Protein AF-A0A353ZZQ7-F1 (afdb_monomer_lite)

Foldseek 3Di:
DVVLLCCCCVPVVHDPVDLVVVVVSCVVVVNDPVVSVCSVVCVCVVVVVVVVVVCVVVVPDDPPWDDPPNHDIDHCVVVVNDPVVSVVVVVVVVVVVPD

Sequence (99 aa):
MKTALFNAHFVEKKDIGNMDVLEEIGARLGLGFDFSRRLRGGDKEKHVQLALAMAEMYKIDETPTLIIAGNIMTNMHPFHHDADALRDNVITILKSIIK

Radius of gyration: 17.36 Å; chains: 1; bounding box: 39×25×45 Å

pLDDT: mean 95.38, std 3.15, range [70.44, 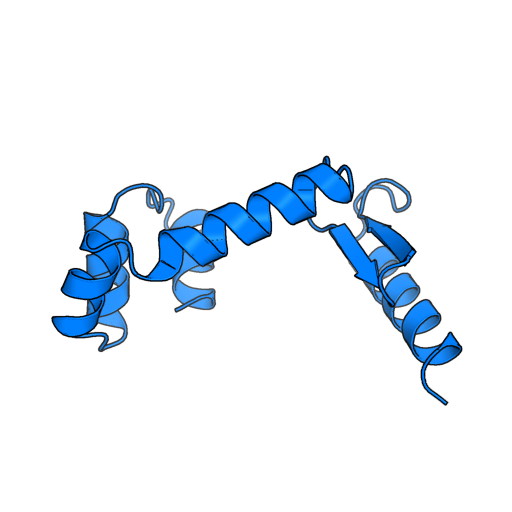98.0]

Secondary structure (DSSP, 8-state):
-HHHHHIIIIIS---TTSHHHHHHHHHHTT--HHHHHHHHTTTTHHHHHHHHHHHHHTT--SSSEEEETTTEEEESGGGTT-HHHHHHHHHHHHHHH--

Structure (mmCIF, N/CA/C/O backbone):
data_AF-A0A353ZZQ7-F1
#
_entry.id   AF-A0A353ZZQ7-F1
#
loop_
_atom_site.group_PDB
_atom_site.id
_atom_site.type_symbol
_atom_site.label_atom_id
_atom_site.label_alt_id
_atom_site.label_comp_id
_atom_site.label_asym_id
_atom_site.label_entity_id
_atom_site.label_seq_id
_atom_site.pdbx_PDB_ins_code
_atom_site.Cartn_x
_atom_site.Cartn_y
_atom_site.Cartn_z
_atom_site.occupancy
_atom_site.B_iso_or_equiv
_atom_site.auth_seq_id
_atom_site.auth_comp_id
_atom_site.auth_asym_id
_atom_site.auth_atom_id
_atom_site.pdbx_PDB_model_num
ATOM 1 N N . MET A 1 1 ? -1.015 -8.323 10.344 1.00 86.56 1 MET A N 1
ATOM 2 C CA . MET A 1 1 ? -1.919 -7.161 10.177 1.00 86.56 1 MET A CA 1
ATOM 3 C C . MET A 1 1 ? -2.341 -6.903 8.734 1.00 86.56 1 MET A C 1
ATOM 5 O O . MET A 1 1 ? -3.537 -6.828 8.520 1.00 86.56 1 MET A O 1
ATOM 9 N N . LYS A 1 2 ? -1.435 -6.826 7.742 1.00 93.44 2 LYS A N 1
ATOM 10 C CA . LYS A 1 2 ? -1.803 -6.546 6.332 1.00 93.44 2 LYS A CA 1
ATOM 11 C C . LYS A 1 2 ? -2.959 -7.413 5.809 1.00 93.44 2 LYS A C 1
ATOM 13 O O . LYS A 1 2 ? -3.997 -6.872 5.461 1.00 93.44 2 LYS A O 1
ATOM 18 N N . THR A 1 3 ? -2.825 -8.740 5.846 1.00 95.25 3 THR A N 1
ATOM 19 C CA . THR A 1 3 ? -3.883 -9.672 5.410 1.00 95.25 3 THR A CA 1
ATOM 20 C C . THR A 1 3 ? -5.210 -9.440 6.132 1.00 95.25 3 THR A C 1
ATOM 22 O O . THR A 1 3 ? -6.258 -9.484 5.505 1.00 95.25 3 THR A O 1
ATOM 25 N N . ALA A 1 4 ? -5.168 -9.133 7.433 1.00 96.00 4 ALA A N 1
ATOM 26 C CA . ALA A 1 4 ? -6.371 -8.853 8.212 1.00 96.00 4 ALA A CA 1
ATOM 27 C C . ALA A 1 4 ? -7.054 -7.547 7.779 1.00 96.00 4 ALA A C 1
ATOM 29 O O . ALA A 1 4 ? -8.274 -7.511 7.726 1.00 96.00 4 ALA A O 1
ATOM 30 N N . LEU A 1 5 ? -6.290 -6.510 7.415 1.00 96.62 5 LEU A N 1
ATOM 31 C CA . LEU A 1 5 ? -6.842 -5.260 6.877 1.00 96.62 5 LEU A CA 1
ATOM 32 C C . LEU A 1 5 ? -7.492 -5.475 5.505 1.00 96.62 5 LEU A C 1
ATOM 34 O O . LEU A 1 5 ? -8.616 -5.029 5.290 1.00 96.62 5 LEU A O 1
ATOM 38 N N . PHE A 1 6 ? -6.823 -6.203 4.601 1.00 96.06 6 PHE A N 1
ATOM 39 C CA . PHE A 1 6 ? -7.398 -6.551 3.297 1.00 96.06 6 PHE A CA 1
ATOM 40 C C . PHE A 1 6 ? -8.676 -7.381 3.455 1.00 96.06 6 PHE A C 1
ATOM 42 O O . PHE A 1 6 ? -9.680 -7.074 2.820 1.00 96.06 6 PHE A O 1
ATOM 49 N N . ASN A 1 7 ? -8.670 -8.386 4.337 1.00 97.38 7 ASN A N 1
ATOM 50 C CA . ASN A 1 7 ? -9.860 -9.185 4.617 1.00 97.38 7 ASN A CA 1
ATOM 51 C C . ASN A 1 7 ? -10.989 -8.331 5.208 1.00 97.38 7 ASN A C 1
ATOM 53 O O . ASN A 1 7 ? -12.114 -8.381 4.719 1.00 97.38 7 ASN A O 1
ATOM 57 N N . ALA A 1 8 ? -10.684 -7.507 6.214 1.00 97.38 8 ALA A N 1
ATOM 58 C CA . ALA A 1 8 ? -11.663 -6.639 6.857 1.00 97.38 8 ALA A CA 1
ATOM 59 C C . ALA A 1 8 ? -12.341 -5.704 5.845 1.00 97.38 8 ALA A C 1
ATOM 61 O O . ALA A 1 8 ? -13.563 -5.599 5.835 1.00 97.38 8 ALA A O 1
ATOM 62 N N . HIS A 1 9 ? -11.570 -5.077 4.955 1.00 97.38 9 HIS A N 1
ATOM 63 C CA . HIS A 1 9 ? -12.112 -4.143 3.974 1.00 97.38 9 HIS A CA 1
ATOM 64 C C . HIS A 1 9 ? -12.830 -4.838 2.809 1.00 97.38 9 HIS A C 1
ATOM 66 O O . HIS A 1 9 ? -13.989 -4.545 2.515 1.00 97.38 9 HIS A O 1
ATOM 72 N N . PHE A 1 10 ? -12.163 -5.777 2.134 1.00 97.00 10 PHE A N 1
ATOM 73 C CA . PHE A 1 10 ? -12.676 -6.340 0.885 1.00 97.00 10 PHE A CA 1
ATOM 74 C C . PHE A 1 10 ? -13.676 -7.479 1.094 1.00 97.00 10 PHE A C 1
ATOM 76 O O . PHE A 1 10 ? -14.592 -7.615 0.279 1.00 97.00 10 PHE A O 1
ATOM 83 N N . VAL A 1 11 ? -13.536 -8.259 2.172 1.00 97.50 11 VAL A N 1
ATOM 84 C CA . VAL A 1 11 ? -14.376 -9.433 2.459 1.00 97.50 11 VAL A CA 1
ATOM 85 C C . VAL A 1 11 ? -15.434 -9.101 3.507 1.00 97.50 11 VAL A C 1
ATOM 87 O O . VAL A 1 11 ? -16.621 -9.219 3.224 1.00 97.50 11 VAL A O 1
ATOM 90 N N . GLU A 1 12 ? -15.024 -8.633 4.689 1.00 97.31 12 GLU A N 1
ATOM 91 C CA . GLU A 1 12 ? -15.940 -8.342 5.808 1.00 97.31 12 GLU A CA 1
ATOM 92 C C . GLU A 1 12 ? -16.683 -7.001 5.651 1.00 97.31 12 GLU A C 1
ATOM 94 O O . GLU A 1 12 ? -17.596 -6.719 6.421 1.00 97.31 12 GLU A O 1
ATOM 99 N N . LYS A 1 13 ? -16.307 -6.175 4.660 1.00 97.44 13 LYS A N 1
ATOM 100 C CA . LYS A 1 13 ? -16.890 -4.848 4.374 1.00 97.44 13 LYS A CA 1
ATOM 101 C C . LYS A 1 13 ? -16.844 -3.872 5.558 1.00 97.44 13 LYS A C 1
ATOM 103 O O . LYS A 1 13 ? -17.704 -3.004 5.689 1.00 97.44 13 LYS A O 1
ATOM 108 N N . LYS A 1 14 ? -15.825 -3.989 6.411 1.00 97.31 14 LYS A N 1
ATOM 109 C CA . LYS A 1 14 ? -15.560 -3.052 7.507 1.00 97.31 14 LYS A CA 1
ATOM 110 C C . LYS A 1 14 ? -14.884 -1.776 6.999 1.00 97.31 14 LYS A C 1
ATOM 112 O O . LYS A 1 14 ? -14.056 -1.808 6.083 1.00 97.31 14 LYS A O 1
ATOM 117 N N . ASP A 1 15 ? -15.195 -0.658 7.649 1.00 97.31 15 ASP A N 1
ATOM 118 C CA . ASP A 1 15 ? -14.542 0.626 7.399 1.00 97.31 15 ASP A CA 1
ATOM 119 C C . ASP A 1 15 ? -13.171 0.686 8.088 1.00 97.31 15 ASP A C 1
ATOM 121 O O . ASP A 1 15 ? -13.061 0.938 9.286 1.00 97.31 15 ASP A O 1
ATOM 125 N N . ILE A 1 16 ? -12.111 0.458 7.313 1.00 96.06 16 ILE A N 1
ATOM 126 C CA . ILE A 1 16 ? -10.723 0.545 7.787 1.00 96.06 16 ILE A CA 1
ATOM 127 C C . ILE A 1 16 ? -10.185 1.987 7.844 1.00 96.06 16 ILE A C 1
ATOM 129 O O . ILE A 1 16 ? -9.021 2.179 8.189 1.00 96.06 16 ILE A O 1
ATOM 133 N N . GLY A 1 17 ? -11.002 2.993 7.514 1.00 94.62 17 GLY A N 1
ATOM 134 C CA . GLY A 1 17 ? -10.736 4.398 7.827 1.00 94.62 17 GLY A CA 1
ATOM 135 C C . GLY A 1 17 ? -11.086 4.760 9.274 1.00 94.62 17 GLY A C 1
ATOM 136 O O . GLY A 1 1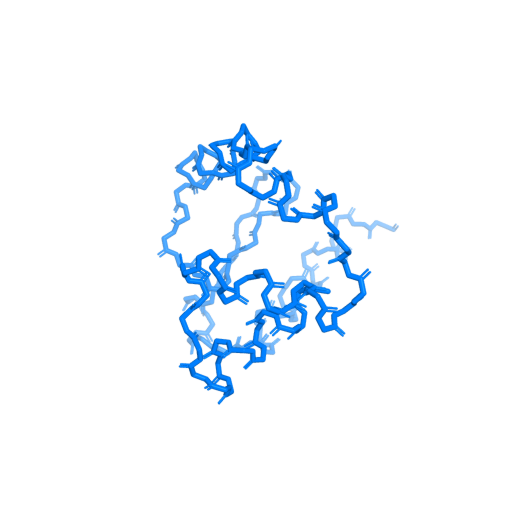7 ? -10.608 5.770 9.790 1.00 94.62 17 GLY A O 1
ATOM 137 N N . ASN A 1 18 ? -11.874 3.922 9.957 1.00 96.56 18 ASN A N 1
ATOM 138 C CA . ASN A 1 18 ? -12.242 4.109 11.353 1.00 96.56 18 ASN A CA 1
ATOM 139 C C . ASN A 1 18 ? -11.173 3.533 12.298 1.00 96.56 18 ASN A C 1
ATOM 141 O O . ASN A 1 18 ? -10.820 2.353 12.244 1.00 96.56 18 ASN A O 1
ATOM 145 N N . MET A 1 19 ? -10.689 4.367 13.217 1.00 95.25 19 MET A N 1
ATOM 146 C CA . MET A 1 19 ? -9.634 4.000 14.158 1.00 95.25 19 MET A CA 1
ATOM 147 C C . MET A 1 19 ? -10.043 2.883 15.127 1.00 95.25 19 MET A C 1
ATOM 149 O O . MET A 1 19 ? -9.222 2.021 15.427 1.00 95.25 19 MET A O 1
ATOM 153 N N . ASP A 1 20 ? -11.306 2.831 15.551 1.00 95.44 20 ASP A N 1
ATOM 154 C CA . ASP A 1 20 ? -11.795 1.789 16.460 1.00 95.44 20 ASP A CA 1
ATOM 155 C C . ASP A 1 20 ? -11.826 0.415 15.762 1.00 95.44 20 ASP A C 1
ATOM 157 O O . ASP A 1 20 ? -11.493 -0.604 16.367 1.00 95.44 20 ASP A O 1
ATOM 161 N N . VAL A 1 21 ? -12.123 0.383 14.455 1.00 96.31 21 VAL A N 1
ATOM 162 C CA . VAL A 1 21 ? -12.032 -0.839 13.630 1.00 96.31 21 VAL A CA 1
ATOM 163 C C . VAL A 1 21 ? -10.580 -1.308 13.515 1.00 96.31 21 VAL A C 1
ATOM 165 O O . VAL A 1 21 ? -10.297 -2.503 13.622 1.00 96.31 21 VAL A O 1
ATOM 168 N N . LEU A 1 22 ? -9.636 -0.384 13.322 1.00 96.31 22 LEU A N 1
ATOM 169 C CA . LEU A 1 22 ? -8.209 -0.713 13.265 1.00 96.31 22 LEU A CA 1
ATOM 170 C C . LEU A 1 22 ? -7.693 -1.271 14.600 1.00 96.31 22 LEU A C 1
ATOM 172 O O . LEU A 1 22 ? -6.888 -2.206 14.599 1.00 96.31 22 LEU A O 1
ATOM 176 N N . GLU A 1 23 ? -8.168 -0.740 15.727 1.00 95.56 23 GLU A N 1
ATOM 177 C CA . GLU A 1 23 ? -7.850 -1.244 17.066 1.00 95.56 23 GLU A CA 1
ATOM 178 C C . GLU A 1 23 ? -8.470 -2.615 17.340 1.00 95.56 23 GLU A C 1
ATOM 180 O O . GLU A 1 23 ? -7.772 -3.491 17.848 1.00 95.56 23 GLU A O 1
ATOM 185 N N . GLU A 1 24 ? -9.721 -2.851 16.934 1.00 95.25 24 GLU A N 1
ATOM 186 C CA . GLU A 1 24 ? -10.366 -4.170 17.016 1.00 95.25 24 GLU A CA 1
ATOM 187 C C . GLU A 1 24 ? -9.553 -5.231 16.249 1.00 95.25 24 GLU A C 1
ATOM 189 O O . GLU A 1 24 ? -9.263 -6.316 16.765 1.00 95.25 24 GLU A O 1
ATOM 194 N N . ILE A 1 25 ? -9.128 -4.905 15.021 1.00 95.69 25 ILE A N 1
ATOM 195 C CA . ILE A 1 25 ? -8.282 -5.778 14.195 1.00 95.69 25 ILE A CA 1
ATOM 196 C C . ILE A 1 25 ? -6.925 -6.008 14.870 1.00 95.69 25 ILE A C 1
ATOM 198 O O . ILE A 1 25 ? -6.430 -7.137 14.883 1.00 95.69 25 ILE A O 1
ATOM 202 N N . GLY A 1 26 ? -6.319 -4.959 15.434 1.00 95.25 26 GLY A N 1
ATOM 203 C CA . GLY A 1 26 ? -5.069 -5.057 16.182 1.00 95.25 26 GLY A CA 1
ATOM 204 C C . GLY A 1 26 ? -5.187 -6.005 17.375 1.00 95.25 26 GLY A C 1
ATOM 205 O O . GLY A 1 26 ? -4.400 -6.948 17.490 1.00 95.25 26 GLY A O 1
ATOM 206 N N . ALA A 1 27 ? -6.222 -5.830 18.196 1.00 94.44 27 ALA A N 1
ATOM 207 C CA . ALA A 1 27 ? -6.488 -6.653 19.370 1.00 94.44 27 ALA A CA 1
ATOM 208 C C . ALA A 1 27 ? -6.685 -8.134 19.008 1.00 94.44 27 ALA A C 1
ATOM 210 O O . ALA A 1 27 ? -6.070 -9.003 19.626 1.00 94.44 27 ALA A O 1
ATOM 211 N N . ARG A 1 28 ? -7.454 -8.437 17.948 1.00 93.56 28 ARG A N 1
ATOM 212 C CA . ARG A 1 28 ? -7.624 -9.809 17.423 1.00 93.56 28 ARG A CA 1
ATOM 213 C C . ARG A 1 28 ? -6.307 -10.470 17.008 1.00 93.56 28 ARG A C 1
ATOM 215 O O . ARG A 1 28 ? -6.200 -11.692 17.035 1.00 93.56 28 ARG A O 1
ATOM 222 N N . LEU A 1 29 ? -5.321 -9.675 16.599 1.00 94.69 29 LEU A N 1
ATOM 223 C CA . LEU A 1 29 ? -3.987 -10.137 16.215 1.00 94.69 29 LEU A CA 1
ATOM 224 C C . LEU A 1 29 ? -2.998 -10.172 17.390 1.00 94.69 29 LEU A C 1
ATOM 226 O O . LEU A 1 29 ? -1.818 -10.440 17.1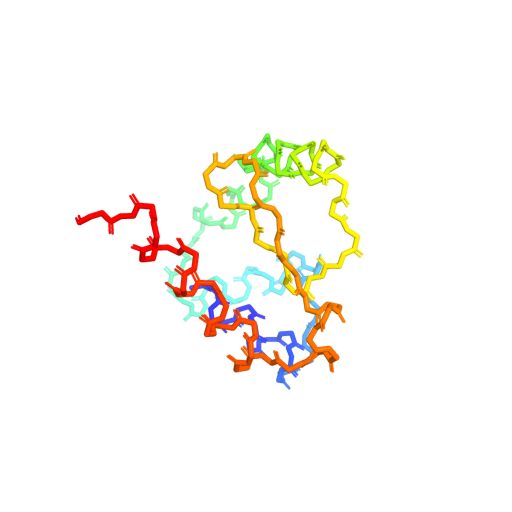72 1.00 94.69 29 LEU A O 1
ATOM 230 N N . GLY A 1 30 ? -3.449 -9.881 18.613 1.00 94.88 30 GLY A N 1
ATOM 231 C CA . GLY A 1 30 ? -2.595 -9.801 19.798 1.00 94.88 30 GLY A CA 1
ATOM 232 C C . GLY A 1 30 ? -1.754 -8.524 19.873 1.00 94.88 30 GLY A C 1
ATOM 233 O O . GLY A 1 30 ? -0.820 -8.452 20.671 1.00 94.88 30 GLY A O 1
ATOM 234 N N . LEU A 1 31 ? -2.061 -7.505 19.062 1.00 90.25 31 LEU A N 1
ATOM 235 C CA . LEU A 1 31 ? -1.441 -6.187 19.163 1.00 90.25 31 LEU A CA 1
ATOM 236 C C . LEU A 1 31 ? -2.130 -5.442 20.314 1.00 90.25 31 LEU A C 1
ATOM 238 O O . LEU A 1 31 ? -3.236 -4.933 20.167 1.00 90.25 31 LEU A O 1
ATOM 242 N N . GLY A 1 32 ? -1.508 -5.484 21.492 1.00 88.94 32 GLY A N 1
ATOM 243 C CA . GLY A 1 32 ? -2.063 -4.926 22.727 1.00 88.94 32 GLY A CA 1
ATOM 244 C C . GLY A 1 32 ? -2.072 -3.393 22.777 1.00 88.94 32 GLY A C 1
ATOM 245 O O . GLY A 1 32 ? -1.878 -2.711 21.776 1.00 88.94 32 GLY A O 1
ATOM 246 N N . PHE A 1 33 ? -2.235 -2.846 23.984 1.00 91.38 33 PHE A N 1
ATOM 247 C CA . PHE A 1 33 ? -2.401 -1.406 24.240 1.00 91.38 33 PHE A CA 1
ATOM 248 C C . PHE A 1 33 ? -1.358 -0.494 23.567 1.00 91.38 33 PHE A C 1
ATOM 250 O O . PHE A 1 33 ? -1.695 0.607 23.129 1.00 91.38 33 PHE A O 1
ATOM 257 N N . ASP A 1 34 ? -0.101 -0.938 23.450 1.00 94.69 34 ASP A N 1
ATOM 258 C CA . ASP A 1 34 ? 0.940 -0.141 22.790 1.00 94.69 34 ASP A CA 1
ATOM 259 C C . ASP A 1 34 ? 0.605 0.151 21.319 1.00 94.69 34 ASP A C 1
ATOM 261 O O . ASP A 1 34 ? 0.872 1.249 20.838 1.00 94.69 34 ASP A O 1
ATOM 265 N N . PHE A 1 35 ? -0.051 -0.780 20.619 1.00 95.00 35 PHE A N 1
ATOM 266 C CA . PHE A 1 35 ? -0.503 -0.554 19.249 1.00 95.00 35 PHE A CA 1
ATOM 267 C C . PHE A 1 35 ? -1.530 0.578 19.175 1.00 95.00 35 PHE A C 1
ATOM 269 O O . PHE A 1 35 ? -1.315 1.528 18.426 1.00 95.00 35 PHE A O 1
ATOM 276 N N . SER A 1 36 ? -2.593 0.518 19.983 1.00 94.44 36 SER A N 1
ATOM 277 C CA . SER A 1 36 ? -3.626 1.562 20.050 1.00 94.44 36 SER A CA 1
ATOM 278 C C . SER A 1 36 ? -3.017 2.924 20.377 1.00 94.44 36 SER A C 1
ATOM 280 O O . SER A 1 36 ? -3.264 3.911 19.686 1.00 94.44 36 SER A O 1
ATOM 282 N N . ARG A 1 37 ? -2.126 2.974 21.377 1.00 96.50 37 ARG A N 1
ATOM 283 C CA . ARG A 1 37 ? -1.423 4.203 21.765 1.00 96.50 37 ARG A CA 1
ATOM 284 C C . ARG A 1 37 ? -0.646 4.813 20.597 1.00 96.50 37 ARG A C 1
ATOM 286 O O . ARG A 1 37 ? -0.743 6.014 20.368 1.00 96.50 37 ARG A O 1
ATOM 293 N N . ARG A 1 38 ? 0.110 4.000 19.857 1.00 96.38 38 ARG A N 1
ATOM 294 C CA . ARG A 1 38 ? 0.949 4.453 18.734 1.00 96.38 38 ARG A CA 1
ATOM 295 C C . ARG A 1 38 ? 0.138 4.800 17.488 1.00 96.38 38 ARG A C 1
ATOM 297 O O . ARG A 1 38 ? 0.506 5.722 16.764 1.00 96.38 38 ARG A O 1
ATOM 304 N N . LEU A 1 39 ? -0.965 4.087 17.250 1.00 95.38 39 LEU A N 1
ATOM 305 C CA . LEU A 1 39 ? -1.912 4.388 16.179 1.00 95.38 39 LEU A CA 1
ATOM 306 C C . LEU A 1 39 ? -2.538 5.768 16.400 1.00 95.38 39 LEU A C 1
ATOM 308 O O . LEU A 1 39 ? -2.423 6.631 15.533 1.00 95.38 39 LEU A O 1
ATOM 312 N N . ARG A 1 40 ? -3.115 6.000 17.587 1.00 94.94 40 ARG A N 1
ATOM 313 C CA . ARG A 1 40 ? -3.709 7.295 17.962 1.00 94.94 40 ARG A CA 1
ATOM 314 C C . ARG A 1 40 ? -2.670 8.410 18.056 1.00 94.94 40 ARG A C 1
ATOM 316 O O . ARG A 1 40 ? -2.969 9.553 17.736 1.00 94.94 40 ARG A O 1
ATOM 323 N N . GLY A 1 41 ? -1.453 8.076 18.483 1.00 96.75 41 GLY A N 1
ATOM 324 C CA . GLY A 1 41 ? -0.334 9.010 18.597 1.00 96.75 41 GLY A CA 1
ATOM 325 C C . GLY A 1 41 ? 0.278 9.442 17.263 1.00 96.75 41 GLY A C 1
ATOM 326 O O . GLY A 1 41 ? 1.136 10.319 17.261 1.00 96.75 41 GLY A O 1
ATOM 327 N N . GLY A 1 42 ? -0.130 8.848 16.136 1.00 96.25 42 GLY A N 1
ATOM 328 C CA . GLY A 1 42 ? 0.381 9.242 14.825 1.00 96.25 42 GLY A CA 1
ATOM 329 C C . GLY A 1 42 ? 1.851 8.877 14.602 1.00 96.25 42 GLY A C 1
ATOM 330 O O . GLY A 1 42 ? 2.519 9.501 13.781 1.00 96.25 42 GLY A O 1
ATOM 331 N N . ASP A 1 43 ? 2.374 7.834 15.260 1.00 96.94 43 ASP A N 1
ATOM 332 C CA . ASP A 1 43 ? 3.787 7.408 15.175 1.00 96.94 43 ASP A CA 1
ATOM 333 C C . ASP A 1 43 ? 4.310 7.243 13.731 1.00 96.94 43 ASP A C 1
ATOM 335 O O . ASP A 1 43 ? 5.515 7.307 13.462 1.00 96.94 43 ASP A O 1
ATOM 339 N N . LYS A 1 44 ? 3.405 6.972 12.785 1.00 95.81 44 LYS A N 1
ATOM 340 C CA . LYS A 1 44 ? 3.705 6.770 11.364 1.00 95.81 44 LYS A CA 1
ATOM 341 C C . LYS A 1 44 ? 3.321 7.939 10.460 1.00 95.81 44 LYS A C 1
ATOM 343 O O . LYS A 1 44 ? 3.574 7.835 9.265 1.00 95.81 44 LYS A O 1
ATOM 348 N N . GLU A 1 45 ? 2.835 9.058 10.988 1.00 96.94 45 GLU A N 1
ATOM 349 C CA . GLU A 1 45 ? 2.412 10.224 10.200 1.00 96.94 45 GLU A CA 1
ATOM 350 C C . GLU A 1 45 ? 3.505 10.690 9.229 1.00 96.94 45 GLU A C 1
ATOM 352 O O . GLU A 1 45 ? 3.272 10.769 8.026 1.00 96.94 45 GLU A O 1
ATOM 357 N N . LYS A 1 46 ? 4.746 10.866 9.704 1.00 97.50 46 LYS A N 1
ATOM 358 C CA . LYS A 1 46 ? 5.879 11.246 8.836 1.00 97.50 46 LYS A CA 1
ATOM 359 C C . LYS A 1 46 ? 6.139 10.247 7.703 1.00 97.50 46 LYS A C 1
ATOM 361 O O . LYS A 1 46 ? 6.528 10.646 6.611 1.00 97.50 46 LYS A O 1
ATOM 366 N N . HIS A 1 47 ? 5.933 8.952 7.955 1.00 97.19 47 HIS A N 1
ATOM 367 C CA . HIS A 1 47 ? 6.106 7.923 6.927 1.00 97.19 47 HIS A CA 1
ATOM 368 C C . HIS A 1 47 ? 4.974 7.981 5.896 1.00 97.19 47 HIS A C 1
ATOM 370 O O . HIS A 1 47 ? 5.231 7.781 4.713 1.00 97.19 47 HIS A O 1
ATOM 376 N N . VAL A 1 48 ? 3.744 8.275 6.332 1.00 96.56 48 VAL A N 1
ATOM 377 C CA . VAL A 1 48 ? 2.592 8.476 5.441 1.00 96.56 48 VAL A CA 1
ATOM 378 C C . VAL A 1 48 ? 2.819 9.695 4.552 1.00 96.56 48 VAL A C 1
ATOM 380 O O . VAL A 1 48 ? 2.689 9.580 3.339 1.00 96.56 48 VAL A O 1
ATOM 383 N N . GLN A 1 49 ? 3.248 10.825 5.121 1.00 98.00 49 GLN A N 1
ATOM 384 C CA . GLN A 1 49 ? 3.547 12.034 4.345 1.00 98.00 49 GLN A CA 1
ATOM 385 C C . GLN A 1 49 ? 4.653 11.795 3.311 1.00 98.00 49 GLN A C 1
ATOM 387 O O . GLN A 1 49 ? 4.516 12.191 2.157 1.00 98.00 49 GLN A O 1
ATOM 392 N N . LEU A 1 50 ? 5.720 11.079 3.685 1.00 97.69 50 LEU A N 1
ATOM 393 C CA . LEU A 1 50 ? 6.771 10.698 2.740 1.00 97.69 50 LEU A CA 1
ATOM 394 C C . LEU A 1 50 ? 6.236 9.790 1.621 1.00 97.69 50 LEU A C 1
ATOM 396 O O . LEU A 1 50 ? 6.594 9.976 0.463 1.00 97.69 50 LEU A O 1
ATOM 400 N N . ALA A 1 51 ? 5.381 8.819 1.949 1.00 96.19 51 ALA A N 1
ATOM 401 C CA . ALA A 1 51 ? 4.776 7.938 0.954 1.00 96.19 51 ALA A CA 1
ATOM 402 C C . ALA A 1 51 ? 3.888 8.707 -0.038 1.00 96.19 51 ALA A C 1
ATOM 404 O O . ALA A 1 51 ? 3.978 8.457 -1.238 1.00 96.19 51 ALA A O 1
ATOM 405 N N . LEU A 1 52 ? 3.092 9.668 0.445 1.00 97.44 52 LEU A N 1
ATOM 406 C CA . LEU A 1 52 ? 2.267 10.539 -0.398 1.00 97.44 52 LEU A CA 1
ATOM 407 C C . LEU A 1 52 ? 3.127 11.431 -1.301 1.00 97.44 52 LEU A C 1
ATOM 409 O O . LEU A 1 52 ? 2.889 11.482 -2.504 1.00 97.44 52 LEU A O 1
ATOM 413 N N . ALA A 1 53 ? 4.175 12.050 -0.753 1.00 97.75 53 ALA A N 1
ATOM 414 C CA . ALA A 1 53 ? 5.106 12.867 -1.528 1.00 97.75 53 ALA A CA 1
ATOM 415 C C . ALA A 1 53 ? 5.834 12.052 -2.613 1.00 97.75 53 ALA A C 1
ATOM 417 O O . ALA A 1 53 ? 6.030 12.533 -3.726 1.00 97.75 53 ALA A O 1
ATOM 418 N N . MET A 1 54 ? 6.214 10.802 -2.321 1.00 96.06 54 MET A N 1
ATOM 419 C CA . MET A 1 54 ? 6.786 9.905 -3.331 1.00 96.06 54 MET A CA 1
ATOM 420 C C . MET A 1 54 ? 5.765 9.544 -4.413 1.00 96.06 54 MET A C 1
ATOM 422 O O . MET A 1 54 ? 6.111 9.560 -5.590 1.00 96.06 54 MET A O 1
ATOM 426 N N . ALA A 1 55 ? 4.517 9.241 -4.045 1.00 96.81 55 ALA A N 1
ATOM 427 C CA . ALA A 1 55 ? 3.468 8.940 -5.017 1.00 96.81 55 ALA A CA 1
ATOM 428 C C . ALA A 1 55 ? 3.211 10.124 -5.963 1.00 96.81 55 ALA A C 1
ATOM 430 O O . ALA A 1 55 ? 3.112 9.925 -7.172 1.00 96.81 55 ALA A O 1
ATOM 431 N N . GLU A 1 56 ? 3.191 11.350 -5.433 1.00 97.25 56 GLU A N 1
ATOM 432 C CA . GLU A 1 56 ? 3.076 12.580 -6.221 1.00 97.25 56 GLU A CA 1
ATOM 433 C C . GLU A 1 56 ? 4.297 12.803 -7.124 1.00 97.25 56 GLU A C 1
ATOM 435 O O . GLU A 1 56 ? 4.146 13.053 -8.319 1.00 97.25 56 GLU A O 1
ATOM 440 N N . MET A 1 57 ? 5.512 12.651 -6.584 1.00 96.94 57 MET A N 1
ATOM 441 C CA . MET A 1 57 ? 6.762 12.788 -7.341 1.00 96.94 57 MET A CA 1
ATOM 442 C C . MET A 1 57 ? 6.814 11.829 -8.533 1.00 96.94 57 MET A C 1
ATOM 444 O O . MET A 1 57 ? 7.212 12.219 -9.631 1.00 96.94 57 MET A O 1
ATOM 448 N N . TYR A 1 58 ? 6.392 10.582 -8.320 1.00 97.06 58 TYR A N 1
ATOM 449 C CA . TYR A 1 58 ? 6.288 9.586 -9.375 1.00 97.06 58 TYR A CA 1
ATOM 450 C C . TYR A 1 58 ? 5.022 9.742 -10.221 1.00 97.06 58 TYR A C 1
ATOM 452 O O . TYR A 1 58 ? 4.915 9.048 -11.215 1.00 97.06 58 TYR A O 1
ATOM 460 N N . LYS A 1 59 ? 4.091 10.650 -9.904 1.00 96.31 59 LYS A N 1
ATOM 461 C CA . LYS A 1 59 ? 2.810 10.823 -10.614 1.00 96.31 59 LYS A CA 1
ATOM 462 C C . LYS A 1 59 ? 1.992 9.528 -10.700 1.00 96.31 59 LYS A C 1
ATOM 464 O O . LYS A 1 59 ? 1.446 9.204 -11.749 1.00 96.31 59 LYS A O 1
ATOM 469 N N . ILE A 1 60 ? 1.936 8.780 -9.602 1.00 96.31 60 ILE A N 1
ATOM 470 C CA . ILE A 1 60 ? 1.126 7.563 -9.514 1.00 96.31 60 ILE A CA 1
ATOM 471 C C . ILE A 1 60 ? -0.356 7.952 -9.537 1.00 96.31 60 ILE A C 1
ATOM 473 O O . ILE A 1 60 ? -0.816 8.683 -8.661 1.00 96.31 60 ILE A O 1
ATOM 477 N N . ASP A 1 61 ? -1.098 7.441 -10.515 1.00 94.38 61 ASP A N 1
ATOM 478 C CA . ASP A 1 61 ? -2.522 7.715 -10.738 1.00 94.38 61 ASP A CA 1
ATOM 479 C C . ASP A 1 61 ? -3.425 6.487 -10.535 1.00 94.38 61 ASP A C 1
ATOM 481 O O . ASP A 1 61 ? -4.632 6.630 -10.340 1.00 94.38 61 ASP A O 1
ATOM 485 N N . GLU A 1 62 ? -2.851 5.284 -10.505 1.00 93.75 62 GLU A N 1
ATOM 486 C CA . GLU A 1 62 ? -3.579 4.043 -10.259 1.00 93.75 62 GLU A CA 1
ATOM 487 C C . GLU A 1 62 ? -2.829 3.065 -9.344 1.00 93.75 62 GLU A C 1
ATOM 489 O O . GLU A 1 62 ? -1.628 3.182 -9.074 1.00 93.75 62 GLU A O 1
ATOM 494 N N . THR A 1 63 ? -3.556 2.053 -8.866 1.00 93.19 63 THR A N 1
ATOM 495 C CA . THR A 1 63 ? -2.985 0.946 -8.093 1.00 93.19 63 THR A CA 1
ATOM 496 C C . THR A 1 63 ? -3.398 -0.405 -8.684 1.00 93.19 63 THR A C 1
ATOM 498 O O . THR A 1 63 ? -4.535 -0.534 -9.138 1.00 93.19 63 THR A O 1
ATOM 501 N N . PRO A 1 64 ? -2.523 -1.430 -8.627 1.00 93.81 64 PRO A N 1
ATOM 502 C CA . PRO A 1 64 ? -1.110 -1.368 -8.252 1.00 93.81 64 PRO A CA 1
ATOM 503 C C . PRO A 1 64 ? -0.235 -0.673 -9.314 1.00 93.81 64 PRO A C 1
ATOM 505 O O . PRO A 1 64 ? -0.385 -0.904 -10.509 1.00 93.81 64 PRO A O 1
ATOM 508 N N . THR A 1 65 ? 0.735 0.112 -8.838 1.00 96.12 65 THR A N 1
ATOM 509 C CA . THR A 1 65 ? 1.838 0.691 -9.625 1.00 96.12 65 THR A CA 1
ATOM 510 C C . THR A 1 65 ? 3.159 0.299 -8.969 1.00 96.12 65 THR A C 1
ATOM 512 O O . THR A 1 65 ? 3.283 0.348 -7.742 1.00 96.12 65 THR A O 1
ATOM 515 N N . LEU A 1 66 ? 4.150 -0.099 -9.767 1.00 96.94 66 LEU A N 1
ATOM 516 C CA . LEU A 1 66 ? 5.496 -0.441 -9.319 1.00 96.94 66 LEU A CA 1
ATOM 517 C C . LEU A 1 66 ? 6.519 0.516 -9.926 1.00 96.94 66 LEU A C 1
ATOM 519 O O . LEU A 1 66 ? 6.536 0.739 -11.135 1.00 96.94 66 LEU A O 1
ATOM 523 N N . ILE A 1 67 ? 7.417 1.012 -9.073 1.00 96.56 67 ILE A N 1
ATOM 524 C CA . ILE A 1 67 ? 8.625 1.732 -9.474 1.00 96.56 67 ILE A CA 1
ATOM 525 C C . ILE A 1 67 ? 9.825 0.812 -9.235 1.00 96.56 67 ILE A C 1
ATOM 527 O O . ILE A 1 67 ? 10.139 0.463 -8.097 1.00 96.56 67 ILE A O 1
ATOM 531 N N . ILE A 1 68 ? 10.494 0.404 -10.307 1.00 96.00 68 ILE A N 1
ATOM 532 C CA . ILE A 1 68 ? 11.632 -0.516 -10.306 1.00 96.00 68 ILE A CA 1
ATOM 533 C C . ILE A 1 68 ? 12.905 0.286 -10.595 1.00 96.00 68 ILE A C 1
ATOM 535 O O . ILE A 1 68 ? 12.917 1.152 -11.468 1.00 96.00 68 ILE A O 1
ATOM 539 N N . ALA A 1 69 ? 13.968 0.029 -9.825 1.00 94.00 69 ALA A N 1
ATOM 540 C CA . ALA A 1 69 ? 15.260 0.728 -9.910 1.00 94.00 69 ALA A CA 1
ATOM 541 C C . ALA A 1 69 ? 15.182 2.271 -9.813 1.00 94.00 69 ALA A C 1
ATOM 543 O O . ALA A 1 69 ? 16.115 2.976 -10.184 1.00 94.00 69 ALA A O 1
ATOM 544 N N . GLY A 1 70 ? 14.075 2.806 -9.288 1.00 93.75 70 GLY A N 1
ATOM 545 C CA . GLY A 1 70 ? 13.853 4.243 -9.115 1.00 93.75 70 GLY A CA 1
ATOM 546 C C . GLY A 1 70 ? 13.503 5.009 -10.395 1.00 93.75 70 GLY A C 1
ATOM 547 O O . GLY A 1 70 ? 13.184 6.191 -10.292 1.00 93.75 70 GLY A O 1
ATOM 548 N N . ASN A 1 71 ? 13.532 4.371 -11.571 1.00 94.50 71 ASN A N 1
ATOM 549 C CA . ASN A 1 71 ? 13.342 5.030 -12.868 1.00 94.50 71 ASN A CA 1
ATOM 550 C C . ASN A 1 71 ? 12.439 4.275 -13.862 1.00 94.50 71 ASN A C 1
ATOM 552 O O . ASN A 1 71 ? 12.108 4.836 -14.903 1.00 94.50 71 ASN A O 1
ATOM 556 N N . ILE A 1 72 ? 12.037 3.034 -13.576 1.00 95.81 72 ILE A N 1
ATOM 557 C CA . ILE A 1 72 ? 11.126 2.257 -14.427 1.00 95.81 72 ILE A CA 1
ATOM 558 C C . ILE A 1 72 ? 9.771 2.175 -13.734 1.00 95.81 72 ILE A C 1
ATOM 560 O O . ILE A 1 72 ? 9.661 1.569 -12.672 1.00 95.81 72 ILE A O 1
ATOM 564 N N . MET A 1 73 ? 8.737 2.756 -14.334 1.00 96.06 73 MET A N 1
ATOM 565 C CA . MET A 1 73 ? 7.362 2.638 -13.854 1.00 96.06 73 MET A CA 1
ATOM 566 C C . MET A 1 73 ? 6.591 1.611 -14.682 1.00 96.06 73 MET A C 1
ATOM 568 O O . MET A 1 73 ? 6.670 1.610 -15.908 1.00 96.06 73 MET A O 1
ATOM 572 N N . THR A 1 74 ? 5.812 0.763 -14.015 1.00 96.19 74 THR A N 1
ATOM 573 C CA . THR A 1 74 ? 4.829 -0.122 -14.650 1.00 96.19 74 THR A CA 1
ATOM 574 C C . THR A 1 74 ? 3.600 -0.265 -13.755 1.00 96.19 74 THR A C 1
ATOM 576 O O . THR A 1 74 ? 3.716 -0.280 -12.529 1.00 96.19 74 THR A O 1
ATOM 579 N N . ASN A 1 75 ? 2.420 -0.328 -14.354 1.00 96.38 75 ASN A N 1
ATOM 580 C CA . ASN A 1 75 ? 1.126 -0.380 -13.679 1.00 96.38 75 ASN A CA 1
ATOM 581 C C . ASN A 1 75 ? 0.157 -1.269 -14.481 1.00 96.38 75 ASN A C 1
ATOM 583 O O . ASN A 1 75 ? 0.577 -1.946 -15.420 1.00 96.38 75 ASN A O 1
ATOM 587 N N . MET A 1 76 ? -1.112 -1.342 -14.085 1.00 94.81 76 MET A N 1
ATOM 588 C CA . MET A 1 76 ? -2.080 -2.264 -14.691 1.00 94.81 76 MET A CA 1
ATOM 589 C C . MET A 1 76 ? -2.611 -1.799 -16.048 1.00 94.81 76 MET A C 1
ATOM 591 O O . MET A 1 76 ? -3.032 -2.637 -16.849 1.00 94.81 76 MET A O 1
ATOM 595 N N . HIS A 1 77 ? -2.610 -0.492 -16.306 1.00 94.25 77 HIS A N 1
ATOM 596 C CA . HIS A 1 77 ? -3.273 0.106 -17.459 1.00 94.25 77 HIS A CA 1
ATOM 597 C C . HIS A 1 77 ? -2.831 -0.480 -18.817 1.00 94.25 77 HI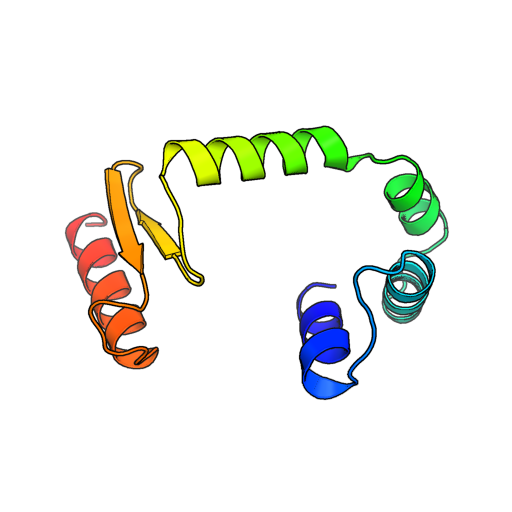S A C 1
ATOM 599 O O . HIS A 1 77 ? -3.700 -0.872 -19.600 1.00 94.25 77 HIS A O 1
ATOM 605 N N . PRO A 1 78 ? -1.523 -0.653 -19.112 1.00 94.31 78 PRO A N 1
ATOM 606 C CA . PRO A 1 78 ? -1.060 -1.221 -20.382 1.00 94.31 78 PRO A CA 1
ATOM 607 C C . PRO A 1 78 ? -1.454 -2.687 -20.587 1.00 94.31 78 PRO A C 1
ATOM 609 O O . PRO A 1 78 ? -1.411 -3.180 -21.710 1.00 94.31 78 PRO A O 1
ATOM 612 N N . PHE A 1 79 ? -1.818 -3.383 -19.509 1.00 95.12 79 PHE A N 1
ATOM 613 C CA . PHE A 1 79 ? -2.164 -4.802 -19.514 1.00 95.12 79 PHE A CA 1
ATOM 614 C C . PHE A 1 79 ? -3.674 -5.033 -19.439 1.00 95.12 79 PHE A C 1
ATOM 616 O O . PHE A 1 79 ? -4.100 -6.132 -19.104 1.00 95.12 79 PHE A O 1
ATOM 623 N N . HIS A 1 80 ? -4.500 -4.012 -19.702 1.00 94.81 80 HIS A N 1
ATOM 624 C CA . HIS A 1 80 ? -5.962 -4.106 -19.599 1.00 94.81 80 HIS A CA 1
ATOM 625 C C . HIS A 1 80 ? -6.437 -4.668 -18.247 1.00 94.81 80 HIS A C 1
ATOM 627 O O . HIS A 1 80 ? -7.436 -5.381 -18.175 1.00 94.81 80 HIS A O 1
ATOM 633 N N . HIS A 1 81 ? -5.709 -4.340 -17.174 1.00 92.44 81 HIS A N 1
ATOM 634 C CA . HIS A 1 81 ? -5.941 -4.848 -15.820 1.00 92.44 81 HIS A CA 1
ATOM 635 C C . HIS A 1 81 ? -5.783 -6.374 -15.648 1.00 92.44 81 HIS A C 1
ATOM 637 O O . HIS A 1 81 ? -6.320 -6.948 -14.700 1.00 92.44 81 HIS A O 1
ATOM 643 N N . ASP A 1 82 ? -4.992 -7.024 -16.507 1.00 95.81 82 ASP A N 1
ATOM 644 C CA . ASP A 1 82 ? -4.521 -8.397 -16.316 1.00 95.81 82 ASP A CA 1
ATOM 645 C C . ASP A 1 82 ? -3.335 -8.436 -15.330 1.00 95.81 82 ASP A C 1
ATOM 647 O O . ASP A 1 82 ? -2.229 -7.949 -15.597 1.00 95.81 82 ASP A O 1
ATOM 651 N N . ALA A 1 83 ? -3.579 -9.029 -14.161 1.00 94.88 83 ALA A N 1
ATOM 652 C CA . ALA A 1 83 ? -2.592 -9.141 -13.094 1.00 94.88 83 ALA A CA 1
ATOM 653 C C . ALA A 1 83 ? -1.469 -10.148 -13.401 1.00 94.88 83 ALA A C 1
ATOM 655 O O . ALA A 1 83 ? -0.341 -9.951 -12.939 1.00 94.88 83 ALA A O 1
ATOM 656 N N . ASP A 1 84 ? -1.750 -11.210 -14.162 1.00 97.06 84 ASP A N 1
ATOM 657 C CA . ASP A 1 84 ? -0.740 -12.193 -14.556 1.00 97.06 84 ASP A CA 1
ATOM 658 C C . ASP A 1 84 ? 0.218 -11.578 -15.582 1.00 97.06 84 ASP A C 1
ATOM 660 O O . ASP A 1 84 ? 1.437 -11.699 -15.434 1.00 97.06 84 ASP A O 1
ATOM 664 N N . ALA A 1 85 ? -0.308 -10.815 -16.544 1.00 96.94 85 ALA A N 1
ATOM 665 C CA . ALA A 1 85 ? 0.507 -10.087 -17.514 1.00 96.94 85 ALA A CA 1
ATOM 666 C C . ALA A 1 85 ? 1.415 -9.038 -16.844 1.00 96.94 85 ALA A C 1
ATOM 668 O O . ALA A 1 85 ? 2.613 -8.971 -17.141 1.00 96.94 85 ALA A O 1
ATOM 669 N N . LEU A 1 86 ? 0.885 -8.264 -15.885 1.00 96.81 86 LEU A N 1
ATOM 670 C CA . LEU A 1 86 ? 1.697 -7.330 -15.098 1.00 96.81 86 LEU A CA 1
ATOM 671 C C . LEU A 1 86 ? 2.798 -8.065 -14.318 1.00 96.81 86 LEU A C 1
ATOM 673 O O . LEU A 1 86 ? 3.950 -7.624 -14.311 1.00 96.81 86 LEU A O 1
ATOM 677 N N . ARG A 1 87 ? 2.472 -9.191 -13.668 1.00 97.19 87 ARG A N 1
ATOM 678 C CA . ARG A 1 87 ? 3.450 -9.997 -12.922 1.00 97.19 87 ARG A CA 1
ATOM 679 C C . ARG A 1 87 ? 4.583 -10.467 -13.828 1.00 97.19 87 ARG A C 1
ATOM 681 O O . ARG A 1 87 ? 5.752 -10.310 -13.471 1.00 97.19 87 ARG A O 1
ATOM 688 N N . ASP A 1 88 ? 4.252 -11.038 -14.977 1.00 97.62 88 ASP A N 1
ATOM 689 C CA . ASP A 1 88 ? 5.233 -11.609 -15.896 1.00 97.62 88 ASP A CA 1
ATOM 690 C C . AS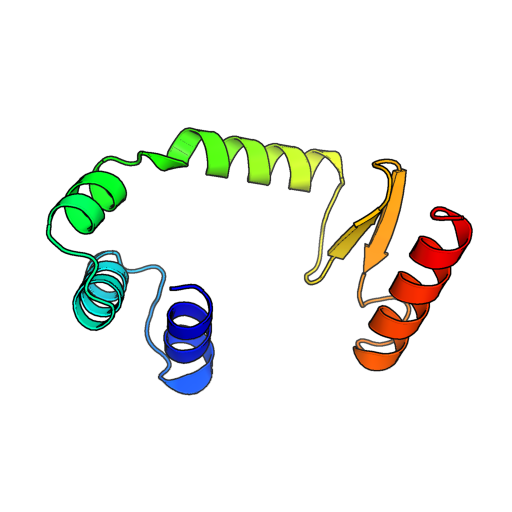P A 1 88 ? 6.138 -10.511 -16.48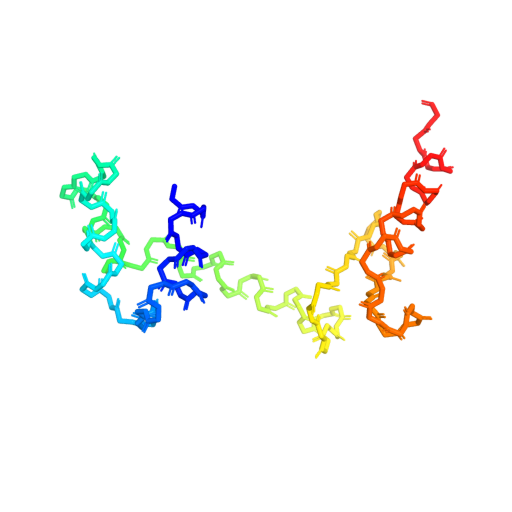8 1.00 97.62 88 ASP A C 1
ATOM 692 O O . ASP A 1 88 ? 7.360 -10.692 -16.587 1.00 97.62 88 ASP A O 1
ATOM 696 N N . ASN A 1 89 ? 5.577 -9.326 -16.762 1.00 97.12 89 ASN A N 1
ATOM 697 C CA . ASN A 1 89 ? 6.341 -8.137 -17.135 1.00 97.12 89 ASN A CA 1
ATOM 698 C C . ASN A 1 89 ? 7.312 -7.700 -16.023 1.00 97.12 89 ASN A C 1
ATOM 700 O O . ASN A 1 89 ? 8.503 -7.519 -16.277 1.00 97.12 89 ASN A O 1
ATOM 704 N N . VAL A 1 90 ? 6.843 -7.594 -14.775 1.00 97.06 90 VAL A N 1
ATOM 705 C CA . VAL A 1 90 ? 7.691 -7.230 -13.624 1.00 97.06 90 VAL A CA 1
ATOM 706 C C . VAL A 1 90 ? 8.835 -8.230 -13.443 1.00 97.06 90 VAL A C 1
ATOM 708 O O . VAL A 1 90 ? 9.984 -7.819 -13.281 1.00 97.06 90 VAL A O 1
ATOM 711 N N . ILE A 1 91 ? 8.562 -9.537 -13.514 1.00 97.19 91 ILE A N 1
ATOM 712 C CA . ILE A 1 91 ? 9.596 -10.580 -13.409 1.00 97.19 91 ILE A CA 1
ATOM 713 C C . ILE A 1 91 ? 10.629 -10.436 -14.531 1.00 97.19 91 ILE A C 1
ATOM 715 O O . ILE A 1 91 ? 11.827 -10.579 -14.285 1.00 97.19 91 ILE A O 1
ATOM 719 N N . THR A 1 92 ? 10.182 -10.135 -15.749 1.00 97.00 92 THR A N 1
ATOM 720 C CA . THR A 1 92 ? 11.067 -9.921 -16.901 1.00 97.00 92 THR A CA 1
ATOM 721 C C . THR A 1 92 ? 11.982 -8.718 -16.683 1.00 97.00 92 THR A C 1
ATOM 723 O O . THR A 1 92 ? 13.196 -8.836 -16.858 1.00 97.00 92 THR A O 1
ATOM 726 N N . ILE A 1 93 ? 11.435 -7.590 -16.216 1.00 96.31 93 ILE A N 1
ATOM 727 C CA . ILE A 1 93 ? 12.221 -6.397 -15.874 1.00 96.31 93 ILE A CA 1
ATOM 728 C C . ILE A 1 93 ? 13.253 -6.737 -14.793 1.00 96.31 93 ILE A C 1
ATOM 730 O O . ILE A 1 93 ? 14.437 -6.454 -14.967 1.00 96.31 93 ILE A O 1
ATOM 734 N N . LEU A 1 94 ? 12.843 -7.390 -13.703 1.00 96.44 94 LEU A N 1
ATOM 735 C CA . LEU A 1 94 ? 13.751 -7.746 -12.609 1.00 96.44 94 LEU A CA 1
ATOM 736 C C . LEU A 1 94 ? 14.894 -8.658 -13.075 1.00 96.44 94 LEU A C 1
ATOM 738 O O . LEU A 1 94 ? 16.042 -8.391 -12.730 1.00 96.44 94 LEU A O 1
ATOM 742 N N . LYS A 1 95 ? 14.616 -9.670 -13.907 1.00 96.06 95 LYS A N 1
ATOM 743 C CA . LYS A 1 95 ? 15.646 -10.548 -14.500 1.00 96.06 95 LYS A CA 1
ATOM 744 C C . LYS A 1 95 ? 16.617 -9.806 -15.419 1.00 96.06 95 LYS A C 1
ATOM 746 O O . LYS A 1 95 ? 17.748 -10.244 -15.580 1.00 96.06 95 LYS A O 1
ATOM 751 N N . SER A 1 96 ? 16.194 -8.703 -16.037 1.00 95.31 96 SER A N 1
ATOM 752 C CA . SER A 1 96 ? 17.086 -7.895 -16.878 1.00 95.31 96 SER A CA 1
ATOM 753 C C . SER A 1 96 ? 18.078 -7.051 -16.064 1.00 95.31 96 SER A C 1
ATOM 755 O O . SER A 1 96 ? 19.141 -6.694 -16.569 1.00 95.31 96 SER A O 1
ATOM 757 N N . ILE A 1 97 ? 17.741 -6.747 -14.805 1.00 94.69 97 ILE A N 1
ATOM 758 C CA . ILE A 1 97 ? 18.543 -5.913 -13.898 1.00 94.69 97 ILE A CA 1
ATOM 759 C C . ILE A 1 97 ? 19.420 -6.782 -12.991 1.00 94.69 97 ILE A C 1
ATOM 761 O O . ILE A 1 97 ? 20.594 -6.479 -12.774 1.00 94.69 97 ILE A O 1
ATOM 765 N N . ILE A 1 98 ? 18.839 -7.848 -12.441 1.00 90.38 98 ILE A N 1
ATOM 766 C CA . ILE A 1 98 ? 19.486 -8.756 -11.497 1.00 90.38 98 ILE A CA 1
ATOM 767 C C . ILE A 1 98 ? 20.143 -9.875 -12.308 1.00 90.38 98 ILE A C 1
ATOM 769 O O . ILE A 1 98 ? 19.447 -10.717 -12.872 1.00 90.38 98 ILE A O 1
ATOM 773 N N . LYS A 1 99 ? 21.477 -9.847 -12.384 1.00 70.44 99 LYS A N 1
ATOM 774 C CA . LYS A 1 99 ? 22.296 -10.927 -12.954 1.00 70.44 99 LYS A CA 1
ATOM 775 C C . LYS A 1 99 ? 22.422 -12.103 -11.996 1.00 70.44 99 LYS A C 1
ATOM 777 O O . LYS A 1 99 ? 22.558 -11.841 -10.779 1.00 70.44 99 LYS A O 1
#